Protein AF-A0A176S5P2-F1 (afdb_monomer_lite)

Foldseek 3Di:
DDDLVVQLVLLLVLLVVLCVPDDLVVQVVVCVVVVVSNPDPVSVVSSVCSVVLVVVCVVCVVVQPPDDDDDDPVPSCSNVVSVVVVVHDD

Radius of gyration: 14.35 Å; chains: 1; bounding box: 32×19×39 Å

Organism: NCBI:txid1003181

Sequence (90 aa):
MQTLREFDEIYQATVTNVMRYWTPAMQAEIAKHCYDWGRFDFNNYLRRSSIRFYKAYQSFATNRDDISICDVGGFWGIFPLMLKRLGFKH

pLDDT: mean 90.51, std 7.62, range [59.34, 97.44]

Secondary structure (DSSP, 8-state):
---HHHHHHHHHHHHHHHHTS--HHHHHHHHTTSGGGGG--HHHHHHHTHHHHHHHHHHHTT-TTS-----TT-TTTHHHHHHHHTT---

Structure (mmCIF, N/CA/C/O backbone):
data_AF-A0A176S5P2-F1
#
_entry.id   AF-A0A176S5P2-F1
#
loop_
_atom_site.group_PDB
_atom_site.id
_atom_site.type_symbol
_atom_site.label_atom_id
_atom_site.label_alt_id
_atom_site.label_comp_id
_atom_site.label_asym_id
_atom_site.label_entity_id
_atom_site.label_seq_id
_atom_site.pdbx_PDB_ins_code
_atom_site.Cartn_x
_atom_site.Cartn_y
_atom_site.Cartn_z
_atom_site.occupancy
_atom_site.B_iso_or_equiv
_atom_site.auth_seq_id
_atom_site.auth_comp_id
_atom_site.auth_asym_id
_atom_site.auth_atom_id
_atom_site.pdbx_PDB_model_num
ATOM 1 N N . MET A 1 1 ? -8.793 2.740 19.119 1.00 83.38 1 MET A N 1
ATOM 2 C CA . MET A 1 1 ? -8.312 3.320 17.842 1.00 83.38 1 MET A CA 1
ATOM 3 C C . MET A 1 1 ? -6.808 3.524 17.959 1.00 83.38 1 MET A C 1
ATOM 5 O O . MET A 1 1 ? -6.373 3.907 19.033 1.00 83.38 1 MET A O 1
ATOM 9 N N . GLN A 1 2 ? -6.033 3.219 16.917 1.00 87.69 2 GLN A N 1
ATOM 10 C CA . GLN A 1 2 ? -4.568 3.390 16.943 1.00 87.69 2 GLN A CA 1
ATOM 11 C C . GLN A 1 2 ? -4.173 4.850 16.716 1.00 87.69 2 GLN A C 1
ATOM 13 O O . GLN A 1 2 ? -4.877 5.565 16.004 1.00 87.69 2 GLN A O 1
ATOM 18 N N . THR A 1 3 ? -3.038 5.259 17.277 1.00 94.88 3 THR A N 1
ATOM 19 C CA . THR A 1 3 ? -2.361 6.520 16.951 1.00 94.88 3 THR A CA 1
ATOM 20 C C . THR A 1 3 ? -1.759 6.479 15.541 1.00 94.88 3 THR A C 1
ATOM 22 O O . THR A 1 3 ? -1.556 5.407 14.969 1.00 94.88 3 THR A O 1
ATOM 25 N N . LEU A 1 4 ? -1.409 7.648 14.985 1.00 95.75 4 LEU A N 1
ATOM 26 C CA . LEU A 1 4 ? -0.719 7.729 13.688 1.00 95.75 4 LEU A CA 1
ATOM 27 C C . LEU A 1 4 ? 0.599 6.949 13.699 1.00 95.75 4 LEU A C 1
ATOM 29 O O . LEU A 1 4 ? 0.930 6.307 12.711 1.00 95.75 4 LEU A O 1
ATOM 33 N N . ARG A 1 5 ? 1.340 6.992 14.810 1.00 97.06 5 ARG A N 1
ATOM 34 C CA . ARG A 1 5 ? 2.624 6.298 14.929 1.00 97.06 5 ARG A CA 1
ATOM 35 C C . ARG A 1 5 ? 2.449 4.782 14.868 1.00 97.06 5 ARG A C 1
ATOM 37 O O . ARG A 1 5 ? 3.104 4.141 14.059 1.00 97.06 5 ARG A O 1
ATOM 44 N N . GLU A 1 6 ? 1.550 4.224 15.677 1.00 95.50 6 GLU A N 1
ATOM 45 C CA . GLU A 1 6 ? 1.274 2.777 15.682 1.00 95.50 6 GLU A CA 1
ATOM 46 C C . GLU A 1 6 ? 0.752 2.307 14.317 1.00 95.50 6 GLU A C 1
ATOM 48 O O . GLU A 1 6 ? 1.153 1.258 13.811 1.00 95.50 6 GLU A O 1
ATOM 53 N N . PHE A 1 7 ? -0.109 3.116 13.689 1.00 95.81 7 PHE A N 1
ATOM 54 C CA . PHE A 1 7 ? -0.593 2.856 12.339 1.00 95.81 7 PHE A CA 1
ATOM 55 C C . PHE A 1 7 ? 0.559 2.841 11.327 1.00 95.81 7 PHE A C 1
ATOM 57 O O . PHE A 1 7 ? 0.652 1.918 10.514 1.00 95.81 7 PHE A O 1
ATOM 64 N N . ASP A 1 8 ? 1.430 3.854 11.364 1.00 97.12 8 ASP A N 1
ATOM 65 C CA . ASP A 1 8 ? 2.551 3.986 10.435 1.00 97.12 8 ASP A CA 1
ATOM 66 C C . ASP A 1 8 ? 3.553 2.843 10.611 1.00 97.12 8 ASP A C 1
ATOM 68 O O . ASP A 1 8 ? 3.956 2.249 9.619 1.00 97.12 8 ASP A O 1
ATOM 72 N N . GLU A 1 9 ? 3.868 2.426 11.839 1.00 97.19 9 GLU A N 1
ATOM 73 C CA . GLU A 1 9 ? 4.748 1.277 12.097 1.00 97.19 9 GLU A CA 1
ATOM 74 C C . GLU A 1 9 ? 4.243 0.001 11.387 1.00 97.19 9 GLU A C 1
ATOM 76 O O . GLU A 1 9 ? 4.994 -0.665 10.661 1.00 97.19 9 GLU A O 1
ATOM 81 N N . ILE A 1 10 ? 2.946 -0.306 11.496 1.00 96.31 10 ILE A N 1
ATOM 82 C CA . ILE A 1 10 ? 2.333 -1.474 10.837 1.00 96.31 10 ILE A CA 1
ATOM 83 C C . ILE A 1 10 ? 2.266 -1.280 9.315 1.00 96.31 10 ILE A C 1
ATOM 85 O O . ILE A 1 10 ? 2.505 -2.222 8.545 1.00 96.31 10 ILE A O 1
ATOM 89 N N . TYR A 1 11 ? 1.962 -0.065 8.863 1.00 96.25 11 TYR A N 1
ATOM 90 C CA . TYR A 1 11 ? 1.909 0.285 7.449 1.00 96.25 11 TYR A CA 1
ATOM 91 C C . TYR A 1 11 ? 3.287 0.133 6.784 1.00 96.25 11 TYR A C 1
ATOM 93 O O . TYR A 1 11 ? 3.408 -0.577 5.785 1.00 96.25 11 TYR A O 1
ATOM 101 N N . GLN A 1 12 ? 4.349 0.699 7.363 1.00 97.44 12 GLN A N 1
ATOM 102 C CA . GLN A 1 12 ? 5.717 0.606 6.844 1.00 97.44 12 GLN A CA 1
ATOM 103 C C . GLN A 1 12 ? 6.232 -0.838 6.849 1.00 97.44 12 GLN A C 1
ATOM 105 O O . GLN A 1 12 ? 6.920 -1.253 5.909 1.00 97.44 12 GLN A O 1
ATOM 110 N N . ALA A 1 13 ? 5.869 -1.641 7.855 1.00 97.06 13 ALA A N 1
ATOM 111 C CA . ALA A 1 13 ? 6.162 -3.073 7.862 1.00 97.06 13 ALA A CA 1
ATOM 112 C C . ALA A 1 13 ? 5.439 -3.818 6.725 1.00 97.06 13 ALA A C 1
ATOM 114 O O . ALA A 1 13 ? 5.976 -4.770 6.157 1.00 97.06 13 ALA A O 1
ATOM 115 N N . THR A 1 14 ? 4.225 -3.392 6.371 1.00 95.94 14 THR A N 1
ATOM 116 C CA . THR A 1 14 ? 3.448 -3.962 5.258 1.00 95.94 14 THR A CA 1
ATOM 117 C C . THR A 1 14 ? 4.049 -3.570 3.909 1.00 95.94 14 THR A C 1
ATOM 119 O O . THR A 1 14 ? 4.291 -4.450 3.085 1.00 95.94 14 THR A O 1
ATOM 122 N N . VAL A 1 15 ? 4.401 -2.292 3.724 1.00 96.44 15 VAL A N 1
ATOM 123 C CA . VAL A 1 15 ? 5.139 -1.803 2.546 1.00 96.44 15 VAL A CA 1
ATOM 124 C C . VAL A 1 15 ? 6.444 -2.566 2.375 1.00 96.44 15 VAL A C 1
ATOM 126 O O . VAL A 1 15 ? 6.709 -3.099 1.305 1.00 96.44 15 VAL A O 1
ATOM 129 N N . THR A 1 16 ? 7.236 -2.687 3.440 1.00 96.88 16 THR A N 1
ATOM 130 C CA . THR A 1 16 ? 8.513 -3.409 3.397 1.00 96.88 16 THR A CA 1
ATOM 131 C C . THR A 1 16 ? 8.321 -4.868 2.992 1.00 96.88 16 THR A C 1
ATOM 133 O O . THR A 1 16 ? 9.125 -5.389 2.230 1.00 96.88 16 THR A O 1
ATOM 136 N N . ASN A 1 17 ? 7.260 -5.529 3.463 1.00 95.69 17 ASN A N 1
ATOM 137 C CA . ASN A 1 17 ? 6.973 -6.908 3.081 1.00 95.69 17 ASN A CA 1
ATOM 138 C C . ASN A 1 17 ? 6.596 -7.028 1.597 1.00 95.69 17 ASN A C 1
ATOM 140 O O . ASN A 1 17 ? 7.166 -7.851 0.892 1.00 95.69 17 ASN A O 1
ATOM 144 N N . VAL A 1 18 ? 5.683 -6.186 1.107 1.00 93.69 18 VAL A N 1
ATOM 145 C CA . VAL A 1 18 ? 5.246 -6.216 -0.299 1.00 93.69 18 VAL A CA 1
ATOM 146 C C . VAL A 1 18 ? 6.390 -5.862 -1.248 1.00 93.69 18 VAL A C 1
ATOM 148 O O . VAL A 1 18 ? 6.602 -6.553 -2.241 1.00 93.69 18 VAL A O 1
ATOM 151 N N . MET A 1 19 ? 7.198 -4.858 -0.903 1.00 94.88 19 MET A N 1
ATOM 152 C CA . MET A 1 19 ? 8.324 -4.422 -1.731 1.00 94.88 19 MET A CA 1
ATOM 153 C C . MET A 1 19 ? 9.433 -5.473 -1.877 1.00 94.88 19 MET A C 1
ATOM 155 O O . MET A 1 19 ? 10.204 -5.377 -2.824 1.00 94.88 19 MET A O 1
ATOM 159 N N . ARG A 1 20 ? 9.503 -6.502 -1.016 1.00 95.88 20 ARG A N 1
ATOM 160 C CA . ARG A 1 20 ? 10.430 -7.640 -1.208 1.00 95.88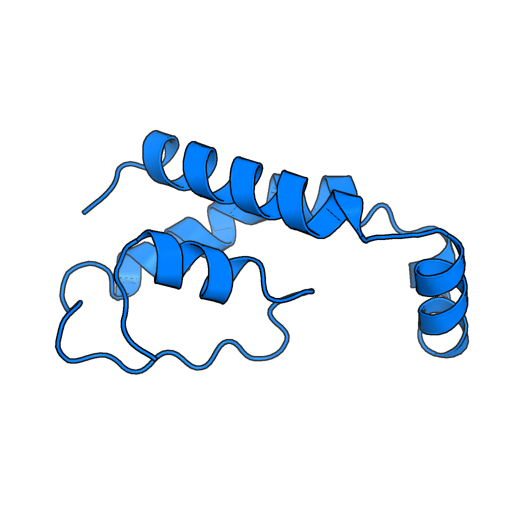 20 ARG A CA 1
ATOM 161 C C . ARG A 1 20 ? 10.123 -8.453 -2.462 1.00 95.88 20 ARG A C 1
ATOM 163 O O . ARG A 1 20 ? 11.017 -9.102 -2.989 1.00 95.88 20 ARG A O 1
ATOM 170 N N . TYR A 1 21 ? 8.872 -8.433 -2.908 1.00 94.56 21 TYR A N 1
ATOM 171 C CA . TYR A 1 21 ? 8.428 -9.146 -4.102 1.00 94.56 21 TYR A CA 1
ATOM 172 C C . TYR A 1 21 ? 8.428 -8.253 -5.346 1.00 94.56 21 TYR A C 1
ATOM 174 O O . TYR A 1 21 ? 8.263 -8.760 -6.451 1.00 94.56 21 TYR A O 1
ATOM 182 N N . TRP A 1 22 ? 8.609 -6.938 -5.185 1.00 94.00 22 TRP A N 1
ATOM 183 C CA . TRP A 1 22 ? 8.666 -6.002 -6.302 1.00 94.00 22 TRP A CA 1
ATOM 184 C C . TRP A 1 22 ? 9.990 -6.141 -7.050 1.00 94.00 22 TRP A C 1
ATOM 186 O O . TRP A 1 22 ? 11.062 -6.102 -6.447 1.00 94.00 22 TRP A O 1
ATOM 196 N N . THR A 1 23 ? 9.926 -6.273 -8.375 1.00 95.44 23 THR A N 1
ATOM 197 C CA . THR A 1 23 ? 11.114 -6.463 -9.217 1.00 95.44 23 THR A CA 1
ATOM 198 C C . THR A 1 23 ? 11.160 -5.452 -10.363 1.00 95.44 23 THR A C 1
ATOM 200 O O . THR A 1 23 ? 10.111 -4.983 -10.814 1.00 95.44 23 THR A O 1
ATOM 203 N N . PRO A 1 24 ? 12.353 -5.165 -10.917 1.00 95.38 24 PRO A N 1
ATOM 204 C CA . PRO A 1 24 ? 12.469 -4.344 -12.121 1.00 95.38 24 PRO A CA 1
ATOM 205 C C . PRO A 1 24 ? 11.679 -4.899 -13.314 1.00 95.38 24 PRO A C 1
ATOM 207 O O . PRO A 1 24 ? 11.149 -4.125 -14.104 1.00 95.38 24 PRO A O 1
ATOM 210 N N . ALA A 1 25 ? 11.550 -6.226 -13.433 1.00 96.81 25 ALA A N 1
ATOM 211 C CA . ALA A 1 25 ? 10.769 -6.859 -14.495 1.00 96.81 25 ALA A CA 1
ATOM 212 C C . ALA A 1 25 ? 9.269 -6.544 -14.372 1.00 96.81 25 ALA A C 1
ATOM 214 O O . ALA A 1 25 ? 8.635 -6.202 -15.366 1.00 96.81 25 ALA A O 1
ATOM 215 N N . MET A 1 26 ? 8.715 -6.577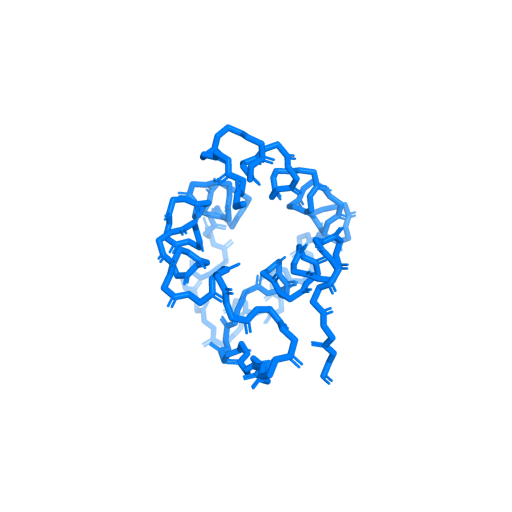 -13.154 1.00 94.88 26 MET A N 1
ATOM 216 C CA . MET A 1 26 ? 7.332 -6.145 -12.909 1.00 94.88 26 MET A CA 1
ATOM 217 C C . MET A 1 26 ? 7.139 -4.669 -13.260 1.00 94.88 26 MET A C 1
ATOM 219 O O . MET A 1 26 ? 6.134 -4.315 -13.871 1.00 94.88 26 MET A O 1
ATOM 223 N N . GLN A 1 27 ? 8.114 -3.817 -12.918 1.00 94.56 27 GLN A N 1
ATOM 224 C CA . GLN A 1 27 ? 8.079 -2.397 -13.267 1.00 94.56 27 GLN A CA 1
ATOM 225 C C . GLN A 1 27 ? 8.122 -2.168 -14.782 1.00 94.56 27 GLN A C 1
ATOM 227 O O . GLN A 1 27 ? 7.364 -1.354 -15.306 1.00 94.56 27 GLN A O 1
ATOM 232 N N . ALA A 1 28 ? 8.975 -2.902 -15.495 1.00 96.00 28 ALA A N 1
ATOM 233 C CA . ALA A 1 28 ? 9.040 -2.850 -16.949 1.00 96.00 28 ALA A CA 1
ATOM 234 C C . ALA A 1 28 ? 7.726 -3.319 -17.594 1.00 96.00 28 ALA A C 1
ATOM 236 O O . ALA A 1 28 ? 7.286 -2.719 -18.571 1.00 96.00 28 ALA A O 1
ATOM 237 N N . GLU A 1 29 ? 7.074 -4.342 -17.032 1.00 95.69 29 GLU A N 1
ATOM 238 C CA . GLU A 1 29 ? 5.792 -4.842 -17.533 1.00 95.69 29 GLU A CA 1
ATOM 239 C C . GLU A 1 29 ? 4.686 -3.788 -17.421 1.00 95.69 29 GLU A C 1
ATOM 241 O O . GLU A 1 29 ? 4.042 -3.463 -18.416 1.00 95.69 29 GLU A O 1
ATOM 246 N N . ILE A 1 30 ? 4.509 -3.180 -16.243 1.00 92.19 30 ILE A N 1
ATOM 247 C CA . ILE A 1 30 ? 3.493 -2.129 -16.060 1.00 92.19 30 ILE A CA 1
ATOM 248 C C . ILE A 1 30 ? 3.791 -0.887 -16.912 1.00 92.19 30 ILE A C 1
ATOM 250 O O . ILE A 1 30 ? 2.867 -0.217 -17.378 1.00 92.19 30 ILE A O 1
ATOM 254 N N . ALA A 1 31 ? 5.071 -0.597 -17.165 1.00 95.81 31 ALA A N 1
ATOM 255 C CA . ALA A 1 31 ? 5.492 0.549 -17.960 1.00 95.81 31 ALA A CA 1
ATOM 256 C C . ALA A 1 31 ? 5.102 0.436 -19.442 1.00 95.81 31 ALA A C 1
ATOM 258 O O . ALA A 1 31 ? 5.013 1.456 -20.122 1.00 95.81 31 ALA A O 1
ATOM 259 N N . LYS A 1 32 ? 4.805 -0.774 -19.943 1.00 96.75 32 LYS A N 1
ATOM 260 C CA . LYS A 1 32 ? 4.272 -0.970 -21.303 1.00 96.75 32 LYS A CA 1
ATOM 261 C C . LYS A 1 32 ? 2.904 -0.316 -21.496 1.00 96.75 32 LYS A C 1
ATOM 263 O O . LYS A 1 32 ? 2.573 0.081 -22.609 1.00 96.75 32 LYS A O 1
ATOM 268 N N . HIS A 1 33 ? 2.120 -0.213 -20.424 1.00 93.38 33 HIS A N 1
ATOM 269 C CA . HIS A 1 33 ? 0.772 0.359 -20.443 1.00 93.38 33 HIS A CA 1
ATOM 270 C C . HIS A 1 33 ? 0.721 1.757 -19.817 1.00 93.38 33 HIS A C 1
ATOM 272 O O . HIS A 1 33 ? -0.088 2.584 -20.227 1.00 93.38 33 HIS A O 1
ATOM 278 N N . CYS A 1 34 ? 1.618 2.035 -18.869 1.00 92.25 34 CYS A N 1
ATOM 279 C CA . CYS A 1 34 ? 1.752 3.325 -18.201 1.00 92.25 34 CYS A CA 1
ATOM 280 C C . CYS A 1 34 ? 3.202 3.808 -18.316 1.00 92.25 34 CYS A C 1
ATOM 282 O O . CYS A 1 34 ? 3.996 3.579 -17.408 1.00 92.25 34 CYS A O 1
ATOM 284 N N . TYR A 1 35 ? 3.561 4.471 -19.419 1.00 92.44 35 TYR A N 1
ATOM 285 C CA . TYR A 1 35 ? 4.953 4.832 -19.738 1.00 92.44 35 TYR A CA 1
ATOM 286 C C . TYR A 1 35 ? 5.710 5.504 -18.576 1.00 92.44 35 TYR A C 1
ATOM 288 O O . TYR A 1 35 ? 6.824 5.098 -18.233 1.00 92.44 35 TYR A O 1
ATOM 296 N N . ASP A 1 36 ? 5.074 6.464 -17.899 1.00 94.06 36 ASP A N 1
ATOM 297 C CA . ASP A 1 36 ? 5.685 7.202 -16.785 1.00 94.06 36 ASP A CA 1
ATOM 298 C C . ASP A 1 36 ? 6.037 6.310 -15.583 1.00 94.06 36 ASP A C 1
ATOM 300 O O . ASP A 1 36 ? 6.893 6.654 -14.765 1.00 94.06 36 ASP A O 1
ATOM 304 N N . TRP A 1 37 ? 5.431 5.124 -15.482 1.00 94.00 37 TRP A N 1
ATOM 305 C CA . TRP A 1 37 ? 5.677 4.181 -14.393 1.00 94.00 37 TRP A CA 1
ATOM 306 C C . TRP A 1 37 ? 7.023 3.462 -14.524 1.00 94.00 37 TRP A C 1
ATOM 308 O O . TRP A 1 37 ? 7.548 2.963 -13.528 1.00 94.00 37 TRP A O 1
ATOM 318 N N . GLY A 1 38 ? 7.653 3.485 -15.703 1.00 94.69 38 GLY A N 1
ATOM 319 C CA . GLY A 1 38 ? 8.984 2.905 -15.903 1.00 94.69 38 GLY A CA 1
ATOM 320 C C . GLY A 1 38 ? 10.083 3.584 -15.080 1.00 94.69 38 GLY A C 1
ATOM 321 O O . GLY A 1 38 ? 11.072 2.945 -14.737 1.00 94.69 38 GLY A O 1
ATOM 322 N N . ARG A 1 39 ? 9.900 4.861 -14.719 1.00 94.50 39 ARG A N 1
ATOM 323 C CA . ARG A 1 39 ? 10.848 5.648 -13.904 1.00 94.50 39 ARG A CA 1
ATOM 324 C C . ARG A 1 39 ? 10.291 6.033 -12.536 1.00 94.50 39 ARG A C 1
ATOM 326 O O . ARG A 1 39 ? 10.945 6.747 -11.781 1.00 94.50 39 ARG A O 1
ATOM 333 N N . PHE A 1 40 ? 9.070 5.609 -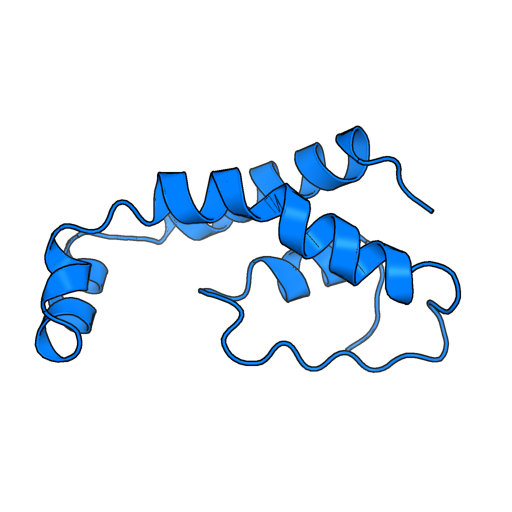12.234 1.00 95.31 40 PHE A N 1
ATOM 334 C CA . PHE A 1 40 ? 8.379 6.017 -11.025 1.00 95.31 40 PHE A CA 1
ATOM 335 C C . PHE A 1 40 ? 8.950 5.305 -9.793 1.00 95.31 40 PHE A C 1
ATOM 337 O O . PHE A 1 40 ? 9.104 4.082 -9.776 1.00 95.31 40 PHE A O 1
ATOM 344 N N . ASP A 1 41 ? 9.241 6.072 -8.741 1.00 95.19 41 ASP A N 1
ATOM 345 C CA . ASP A 1 41 ? 9.691 5.536 -7.455 1.00 95.19 41 ASP A CA 1
ATOM 346 C C . ASP A 1 41 ? 8.486 5.103 -6.616 1.00 95.19 41 ASP A C 1
ATOM 348 O O . ASP A 1 41 ? 7.990 5.815 -5.733 1.00 95.19 41 ASP A O 1
ATOM 352 N N . PHE A 1 42 ? 8.000 3.903 -6.913 1.00 94.19 42 PHE A N 1
ATOM 353 C CA . PHE A 1 42 ? 6.876 3.339 -6.189 1.00 94.19 42 PHE A CA 1
ATOM 354 C C . PHE A 1 42 ? 7.177 3.078 -4.712 1.00 94.19 42 PHE A C 1
ATOM 356 O O . PHE A 1 42 ? 6.282 3.236 -3.885 1.00 94.19 42 PHE A O 1
ATOM 363 N N . ASN A 1 43 ? 8.409 2.701 -4.357 1.00 94.94 43 ASN A N 1
ATOM 364 C CA . ASN A 1 43 ? 8.769 2.442 -2.963 1.00 94.94 43 ASN A CA 1
ATOM 365 C C . ASN A 1 43 ? 8.559 3.707 -2.125 1.00 94.94 43 ASN A C 1
ATOM 367 O O . ASN A 1 43 ? 7.855 3.684 -1.114 1.00 94.94 43 ASN A O 1
ATOM 371 N N . ASN A 1 44 ? 9.117 4.832 -2.572 1.00 95.88 44 ASN A N 1
ATOM 372 C CA . ASN A 1 44 ? 8.943 6.105 -1.888 1.00 95.88 44 ASN A CA 1
ATOM 373 C C . ASN A 1 44 ? 7.482 6.569 -1.915 1.00 95.88 44 ASN A C 1
ATOM 375 O O . ASN A 1 44 ? 6.956 6.998 -0.886 1.00 95.88 44 ASN A O 1
ATOM 379 N N . TYR A 1 45 ? 6.797 6.431 -3.056 1.00 93.94 45 TYR A N 1
ATOM 380 C CA . TYR A 1 45 ? 5.373 6.751 -3.154 1.00 93.94 45 TYR A CA 1
ATOM 381 C C . TYR A 1 45 ? 4.556 6.001 -2.097 1.00 93.94 45 TYR A C 1
ATOM 383 O O . TYR A 1 45 ? 3.851 6.632 -1.307 1.00 93.94 45 TYR A O 1
ATOM 391 N N . LEU A 1 46 ? 4.688 4.674 -2.017 1.00 94.81 46 LEU A N 1
ATOM 392 C CA . LEU A 1 46 ? 3.989 3.865 -1.024 1.00 94.81 46 LEU A CA 1
ATOM 393 C C . LEU A 1 46 ? 4.329 4.285 0.404 1.00 94.81 46 LEU A C 1
ATOM 395 O O . LEU A 1 46 ? 3.418 4.431 1.215 1.00 94.81 46 LEU A O 1
ATOM 399 N N . ARG A 1 47 ? 5.612 4.485 0.727 1.00 95.44 47 ARG A N 1
ATOM 400 C CA . ARG A 1 47 ? 6.052 4.853 2.083 1.00 95.44 47 ARG A CA 1
ATOM 401 C C . ARG A 1 47 ? 5.436 6.166 2.544 1.00 95.44 47 ARG A C 1
ATOM 403 O O . ARG A 1 47 ? 4.958 6.248 3.670 1.00 95.44 47 ARG A O 1
ATOM 410 N N . ARG A 1 48 ? 5.365 7.162 1.656 1.00 95.00 48 ARG A N 1
ATOM 411 C CA . ARG A 1 48 ? 4.754 8.476 1.931 1.00 95.00 48 ARG A CA 1
ATOM 412 C C . ARG A 1 48 ? 3.228 8.445 1.987 1.00 95.00 48 ARG A C 1
ATOM 414 O O . ARG A 1 48 ? 2.600 9.411 2.415 1.00 95.00 48 ARG A O 1
AT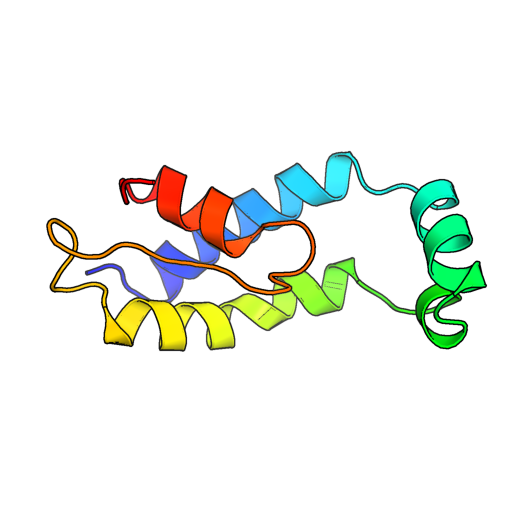OM 421 N N . SER A 1 49 ? 2.621 7.349 1.549 1.00 94.00 49 SER A N 1
ATOM 422 C CA . SER A 1 49 ? 1.172 7.213 1.456 1.00 94.00 49 SER A CA 1
ATOM 423 C C . SER A 1 49 ? 0.492 6.874 2.786 1.00 94.00 49 SER A C 1
ATOM 425 O O . SER A 1 49 ? -0.735 6.896 2.852 1.00 94.00 49 SER A O 1
ATOM 427 N N . SER A 1 50 ? 1.235 6.602 3.861 1.00 95.00 50 SER A N 1
ATOM 428 C CA . SER A 1 50 ? 0.648 6.202 5.147 1.00 95.00 50 SER A CA 1
ATOM 429 C C . SER A 1 50 ? -0.354 7.219 5.695 1.00 95.00 50 SER A C 1
ATOM 431 O O . SER A 1 50 ? -1.428 6.838 6.152 1.00 95.00 50 SER A O 1
ATOM 433 N N . ILE A 1 51 ? -0.076 8.518 5.549 1.00 94.12 51 ILE A N 1
ATOM 434 C CA . ILE A 1 51 ? -0.942 9.595 6.051 1.00 94.12 51 ILE A CA 1
ATOM 435 C C . ILE A 1 51 ? -2.330 9.561 5.398 1.00 94.12 51 ILE A C 1
ATOM 437 O O . ILE A 1 51 ? -3.333 9.748 6.089 1.00 94.12 51 ILE A O 1
ATOM 441 N N . ARG A 1 52 ? -2.423 9.315 4.079 1.00 92.88 52 ARG A N 1
ATOM 442 C CA . ARG A 1 52 ? -3.735 9.243 3.408 1.00 92.88 52 ARG A CA 1
ATOM 443 C C . ARG A 1 52 ? -4.547 8.048 3.906 1.00 92.88 52 ARG A C 1
ATOM 445 O O . ARG A 1 52 ? -5.744 8.182 4.136 1.00 92.88 52 ARG A O 1
ATOM 452 N N . PHE A 1 53 ? -3.886 6.918 4.140 1.00 93.19 53 PHE A N 1
ATOM 453 C CA . PHE A 1 53 ? -4.538 5.712 4.634 1.00 93.19 53 PHE A CA 1
ATOM 454 C C . PHE A 1 53 ? -4.907 5.819 6.110 1.00 93.19 53 PHE A C 1
ATOM 456 O O . PHE A 1 53 ? -5.950 5.308 6.500 1.00 93.19 53 PHE A O 1
ATOM 463 N N . TYR A 1 54 ? -4.128 6.542 6.916 1.00 94.81 54 TYR A N 1
ATOM 464 C CA . TYR A 1 54 ? -4.492 6.829 8.299 1.00 94.81 54 TYR A CA 1
ATOM 465 C C . TYR A 1 54 ? -5.764 7.678 8.376 1.00 94.81 54 TYR A C 1
ATOM 467 O O . TYR A 1 54 ? -6.674 7.344 9.127 1.00 94.81 54 TYR A O 1
ATOM 475 N N . LYS A 1 55 ? -5.882 8.721 7.542 1.00 93.25 55 LYS A N 1
ATOM 476 C CA . LYS A 1 55 ? -7.112 9.528 7.458 1.00 93.25 55 LYS A CA 1
ATOM 477 C C . LYS A 1 55 ? -8.325 8.689 7.053 1.00 93.25 55 LYS A C 1
ATOM 479 O O . LYS A 1 55 ? -9.385 8.840 7.648 1.00 93.25 55 LYS A O 1
ATOM 484 N N . ALA A 1 56 ? -8.160 7.799 6.071 1.00 91.50 56 ALA A N 1
ATOM 485 C CA . ALA A 1 56 ? -9.214 6.866 5.681 1.00 91.50 56 ALA A CA 1
ATOM 486 C C . ALA A 1 56 ? -9.575 5.926 6.840 1.00 91.50 56 ALA A C 1
ATOM 488 O O . ALA A 1 56 ? -10.737 5.812 7.190 1.00 91.50 56 ALA A O 1
ATOM 489 N N . TYR A 1 57 ? -8.587 5.321 7.499 1.00 92.00 57 TYR A N 1
ATOM 490 C CA . TYR A 1 57 ? -8.796 4.470 8.669 1.00 92.00 57 TYR A CA 1
ATOM 491 C C . TYR A 1 57 ? -9.574 5.179 9.781 1.00 92.00 57 TYR A C 1
ATOM 493 O O . TYR A 1 57 ? -10.503 4.604 10.339 1.00 92.00 57 TYR A O 1
ATOM 501 N N . GLN A 1 58 ? -9.250 6.439 10.077 1.00 92.06 58 GLN A N 1
ATOM 502 C CA . GLN A 1 58 ? -9.938 7.209 11.113 1.00 92.06 58 GLN A CA 1
ATOM 503 C C . GLN A 1 58 ? -11.440 7.376 10.855 1.00 92.06 58 GLN A C 1
ATOM 505 O O . GLN A 1 58 ? -12.187 7.485 11.825 1.00 92.06 58 GLN A O 1
ATOM 510 N N . SER A 1 59 ? -11.903 7.365 9.599 1.00 90.31 59 SER A N 1
ATOM 511 C CA . SER A 1 59 ? -13.332 7.535 9.303 1.00 90.31 59 SER A CA 1
ATOM 512 C C . SER A 1 59 ? -14.181 6.320 9.681 1.00 90.31 59 SER A C 1
ATOM 514 O O . SER A 1 59 ? -15.392 6.457 9.834 1.00 90.31 59 SER A O 1
ATOM 516 N N . PHE A 1 60 ? -13.564 5.148 9.863 1.00 88.44 60 PHE A N 1
ATOM 517 C CA . PHE A 1 60 ? -14.280 3.906 10.162 1.00 88.44 60 PHE A CA 1
ATOM 518 C C . PHE A 1 60 ? -13.705 3.089 11.328 1.00 88.44 60 PHE A C 1
ATOM 520 O O . PHE A 1 6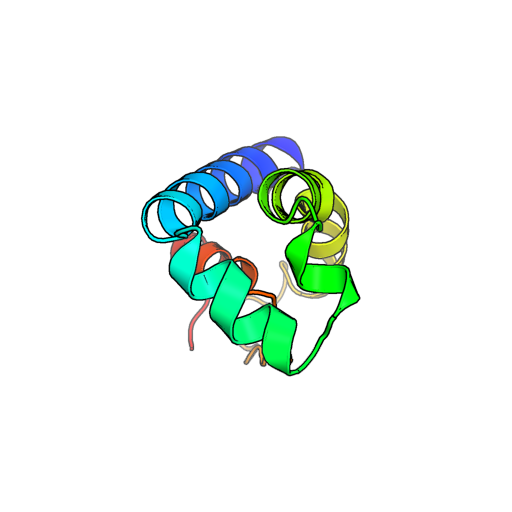0 ? -14.293 2.085 11.728 1.00 88.44 60 PHE A O 1
ATOM 527 N N . ALA A 1 61 ? -12.579 3.501 11.916 1.00 86.75 61 ALA A N 1
ATOM 528 C CA . ALA A 1 61 ? -11.871 2.741 12.947 1.00 86.75 61 ALA A CA 1
ATOM 529 C C . ALA A 1 61 ? -12.682 2.460 14.222 1.00 86.75 61 ALA A C 1
ATOM 531 O O . ALA A 1 61 ? -12.292 1.577 14.988 1.00 86.75 61 ALA A O 1
ATOM 532 N N . THR A 1 62 ? -13.752 3.216 14.479 1.00 83.06 62 THR A N 1
ATOM 533 C CA . THR A 1 62 ? -14.636 3.045 15.641 1.00 83.06 62 THR A CA 1
ATOM 534 C C . THR A 1 62 ? -15.732 2.004 15.421 1.00 83.06 62 THR A C 1
ATOM 536 O O . THR A 1 62 ? -16.243 1.479 16.401 1.00 83.06 62 THR A O 1
ATOM 539 N N . ASN A 1 63 ? -16.051 1.657 14.170 1.00 78.88 63 ASN A N 1
ATOM 540 C CA . ASN A 1 63 ? -17.171 0.779 13.803 1.00 78.88 63 ASN A CA 1
ATOM 541 C C . ASN A 1 63 ? -16.665 -0.564 13.246 1.00 78.88 63 ASN A C 1
ATOM 543 O O . ASN A 1 63 ? -17.124 -1.030 12.207 1.00 78.88 63 ASN A O 1
ATOM 547 N N . ARG A 1 64 ? -15.649 -1.154 13.893 1.00 71.50 64 ARG A N 1
ATOM 548 C CA . ARG A 1 64 ? -14.861 -2.270 13.331 1.00 71.50 64 ARG A CA 1
ATOM 549 C C . ARG A 1 64 ? -15.668 -3.520 12.979 1.00 71.50 64 ARG A C 1
ATOM 551 O O . ARG A 1 64 ? -15.283 -4.211 12.041 1.00 71.50 64 ARG A O 1
ATOM 558 N N . ASP A 1 65 ? -16.721 -3.820 13.730 1.00 72.69 65 ASP A N 1
ATOM 559 C CA . ASP A 1 65 ? -17.407 -5.113 13.638 1.00 72.69 65 ASP A CA 1
ATOM 560 C C . ASP A 1 65 ? -18.492 -5.174 12.549 1.00 72.69 65 ASP A C 1
ATOM 562 O O . ASP A 1 65 ? -18.827 -6.272 12.112 1.00 72.69 65 ASP A O 1
ATOM 566 N N . ASP A 1 66 ? -18.951 -4.019 12.049 1.00 76.81 66 ASP A N 1
ATOM 567 C CA . ASP A 1 66 ? -20.078 -3.900 11.105 1.00 76.81 66 ASP A CA 1
ATOM 568 C C . ASP A 1 66 ? -19.688 -3.280 9.749 1.00 76.81 66 ASP A C 1
ATOM 570 O O . ASP A 1 66 ? -20.552 -2.853 8.981 1.00 76.81 66 ASP A O 1
ATOM 574 N N . ILE A 1 67 ? -18.389 -3.203 9.426 1.00 81.62 67 ILE A N 1
ATOM 575 C CA . ILE A 1 67 ? -17.926 -2.577 8.180 1.00 81.62 67 ILE A CA 1
ATOM 576 C C . ILE A 1 67 ? -17.238 -3.555 7.224 1.00 81.62 67 ILE A C 1
ATOM 578 O O . ILE A 1 67 ? -16.236 -4.185 7.552 1.00 81.62 67 ILE A O 1
ATOM 582 N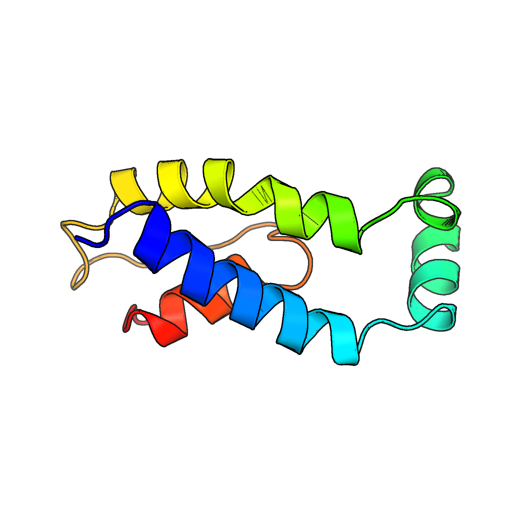 N . SER A 1 68 ? -17.748 -3.613 5.993 1.00 83.38 68 SER A N 1
ATOM 583 C CA . SER A 1 68 ? -17.062 -4.204 4.841 1.00 83.38 68 SER A CA 1
ATOM 584 C C . SER A 1 68 ? -16.263 -3.128 4.107 1.00 83.38 68 SER A C 1
ATOM 586 O O . SER A 1 68 ? -16.805 -2.064 3.795 1.00 83.38 68 SER A O 1
ATOM 588 N N . ILE A 1 69 ? -14.997 -3.398 3.789 1.00 84.12 69 ILE A N 1
ATOM 589 C CA . ILE A 1 69 ? -14.102 -2.423 3.150 1.00 84.12 69 ILE A CA 1
ATOM 590 C C . ILE A 1 69 ? -13.701 -2.926 1.764 1.00 84.12 69 ILE A C 1
ATOM 592 O O . ILE A 1 69 ? -13.059 -3.965 1.632 1.00 84.12 69 ILE A O 1
ATOM 596 N N . CYS A 1 70 ? -14.030 -2.151 0.729 1.00 84.50 70 CYS A N 1
ATOM 597 C CA . CYS A 1 70 ? -13.563 -2.383 -0.636 1.00 84.50 70 CYS A CA 1
ATOM 598 C C . CYS A 1 70 ? -12.445 -1.387 -0.972 1.00 84.50 70 CYS A C 1
ATOM 600 O O . CYS A 1 70 ? -12.696 -0.192 -1.123 1.00 84.50 70 CYS A O 1
ATOM 602 N N . ASP A 1 71 ? -11.207 -1.873 -1.071 1.00 83.19 71 ASP A N 1
ATOM 603 C CA . ASP A 1 71 ? -10.061 -1.058 -1.481 1.00 83.19 71 ASP A CA 1
ATOM 604 C C . ASP A 1 71 ? -9.893 -1.093 -3.006 1.00 83.19 71 ASP A C 1
ATOM 606 O O . ASP A 1 71 ? -9.336 -2.037 -3.575 1.00 83.19 71 ASP A O 1
ATOM 610 N N . VAL A 1 72 ? -10.405 -0.064 -3.679 1.00 78.88 72 VAL A N 1
ATOM 611 C CA . VAL A 1 72 ? -10.337 0.052 -5.139 1.00 78.88 72 VAL A CA 1
ATOM 612 C C . VAL A 1 72 ? -9.026 0.713 -5.542 1.00 78.88 72 VAL A C 1
ATOM 614 O O . VAL A 1 72 ? -8.780 1.880 -5.251 1.00 78.88 72 VAL A O 1
ATOM 617 N N . GLY A 1 73 ? -8.186 -0.031 -6.263 1.00 72.19 73 GLY A N 1
ATOM 618 C CA . GLY A 1 73 ? -6.934 0.504 -6.797 1.00 72.19 73 GLY A CA 1
ATOM 619 C C . GLY A 1 73 ? -5.867 0.767 -5.733 1.00 72.19 73 GLY A C 1
ATOM 620 O O . GLY A 1 73 ? -4.959 1.550 -5.987 1.00 72.19 73 GLY A O 1
ATOM 621 N N . GLY A 1 74 ? -5.947 0.106 -4.573 1.00 65.31 74 GLY A N 1
ATOM 622 C CA . GLY A 1 74 ? -5.093 0.255 -3.385 1.00 65.31 74 GLY A CA 1
ATOM 623 C C . GLY A 1 74 ? -3.586 0.023 -3.515 1.00 65.31 74 GLY A C 1
ATOM 624 O O . GLY A 1 74 ? -2.936 -0.256 -2.510 1.00 65.31 74 GLY A O 1
ATOM 625 N N . PHE A 1 75 ? -3.039 0.100 -4.732 1.00 75.56 75 PHE A N 1
ATOM 626 C CA . PHE A 1 75 ? -1.624 -0.003 -5.088 1.00 75.56 75 PHE A CA 1
ATOM 627 C C . PHE A 1 75 ? -0.915 -1.135 -4.340 1.00 75.56 75 PHE A C 1
ATOM 629 O O . PHE A 1 75 ? -0.314 -0.944 -3.284 1.00 75.56 75 PHE A O 1
ATOM 636 N N . TRP A 1 76 ? -1.011 -2.333 -4.923 1.00 86.06 76 TRP A N 1
ATOM 637 C CA . TRP A 1 76 ? -0.432 -3.582 -4.409 1.00 86.06 76 TRP A CA 1
ATOM 638 C C . TRP A 1 76 ? -0.997 -4.063 -3.066 1.00 86.06 76 TRP A C 1
ATOM 640 O O . TRP A 1 76 ? -0.368 -4.856 -2.368 1.00 86.06 76 TRP A O 1
ATOM 650 N N . GLY A 1 77 ? -2.205 -3.613 -2.714 1.00 89.50 77 GLY A N 1
ATOM 651 C CA . GLY A 1 77 ? -2.970 -4.154 -1.591 1.00 89.50 77 GLY A CA 1
ATOM 652 C C . GLY A 1 77 ? -2.381 -3.827 -0.221 1.00 89.50 77 GLY A C 1
ATOM 653 O O . GLY A 1 77 ? -2.645 -4.546 0.743 1.00 89.50 77 GLY A O 1
ATOM 654 N N . ILE A 1 78 ? -1.588 -2.755 -0.105 1.00 92.88 78 ILE A N 1
ATOM 655 C CA . ILE A 1 78 ? -0.970 -2.368 1.171 1.00 92.88 78 ILE A CA 1
ATOM 656 C C . ILE A 1 78 ? -2.035 -2.151 2.246 1.00 92.88 78 ILE A C 1
ATOM 658 O O . ILE A 1 78 ? -1.901 -2.656 3.360 1.00 92.88 78 ILE A O 1
ATOM 662 N N . PHE A 1 79 ? -3.099 -1.422 1.915 1.00 92.06 79 PHE A N 1
ATOM 663 C CA . PHE A 1 79 ? -4.130 -1.067 2.879 1.00 92.06 79 PHE A CA 1
ATOM 664 C C . PHE A 1 79 ? -4.943 -2.273 3.379 1.00 92.06 79 PHE A C 1
ATOM 666 O O . PHE A 1 79 ? -5.000 -2.454 4.593 1.00 92.06 79 PHE A O 1
ATOM 673 N N . PRO A 1 80 ? -5.485 -3.173 2.536 1.00 91.25 80 PRO A N 1
ATOM 674 C CA . PRO A 1 80 ? -6.223 -4.344 3.004 1.00 91.25 80 PRO A CA 1
ATOM 675 C C . PRO A 1 80 ? -5.336 -5.325 3.773 1.00 91.25 80 PRO A C 1
ATOM 677 O O . PRO A 1 80 ? -5.777 -5.893 4.772 1.00 91.25 80 PRO A O 1
ATOM 680 N N . LEU A 1 81 ? -4.068 -5.497 3.378 1.00 91.94 81 LEU A N 1
ATOM 681 C CA . LEU A 1 81 ? -3.121 -6.313 4.146 1.00 91.94 81 LEU A CA 1
ATOM 682 C C . LEU A 1 81 ? -2.867 -5.724 5.537 1.00 91.94 81 LEU A C 1
ATOM 684 O O . LEU A 1 81 ? -2.803 -6.458 6.525 1.00 91.94 81 LEU A O 1
ATOM 688 N N . MET A 1 82 ? -2.746 -4.401 5.620 1.00 92.12 82 MET A N 1
ATOM 689 C CA . MET A 1 82 ? -2.590 -3.679 6.875 1.00 92.12 82 MET A CA 1
ATOM 690 C C . MET A 1 82 ? -3.847 -3.798 7.750 1.00 92.12 82 MET A C 1
ATOM 692 O O . MET A 1 82 ? -3.743 -4.180 8.913 1.00 92.12 82 MET A O 1
ATOM 696 N N . LEU A 1 83 ? -5.038 -3.587 7.187 1.00 91.12 83 LEU A N 1
ATOM 697 C CA . LEU A 1 83 ? -6.317 -3.729 7.889 1.00 91.12 83 LEU A CA 1
ATOM 698 C C . LEU A 1 83 ? -6.538 -5.152 8.419 1.00 91.12 83 LEU A C 1
ATOM 700 O O . LEU A 1 83 ? -6.979 -5.318 9.557 1.00 91.12 83 LEU A O 1
ATOM 704 N N . LYS A 1 84 ? -6.137 -6.179 7.659 1.00 90.00 84 LYS A N 1
ATOM 705 C CA . LYS A 1 84 ? -6.145 -7.571 8.133 1.00 90.00 84 LYS A CA 1
ATOM 706 C C . LYS A 1 84 ? -5.263 -7.753 9.373 1.00 90.00 84 LYS A C 1
ATOM 708 O O . LYS A 1 84 ? -5.680 -8.403 10.326 1.00 90.00 84 LYS A O 1
ATOM 713 N N . ARG A 1 85 ? -4.068 -7.146 9.403 1.00 89.25 85 ARG A N 1
ATOM 714 C CA . ARG A 1 85 ? -3.183 -7.155 10.589 1.00 89.25 85 ARG A CA 1
ATOM 715 C C . ARG A 1 85 ? -3.784 -6.408 11.779 1.00 89.25 85 ARG A C 1
ATOM 717 O O . ARG A 1 85 ? -3.468 -6.733 12.917 1.00 89.25 85 ARG A O 1
ATOM 724 N N . LEU A 1 86 ? -4.655 -5.433 11.522 1.00 88.69 86 LEU A N 1
ATOM 725 C CA . LEU A 1 86 ? -5.410 -4.720 12.550 1.00 88.69 86 LEU A CA 1
ATOM 726 C C . LEU A 1 86 ? -6.653 -5.467 13.049 1.00 88.69 86 LEU A C 1
ATOM 728 O O . LEU A 1 86 ? -7.291 -4.974 13.981 1.00 88.69 86 LEU A O 1
ATOM 732 N N . GLY A 1 87 ? -6.994 -6.614 12.457 1.00 87.50 87 GLY A N 1
ATOM 733 C CA . GLY A 1 87 ? -8.142 -7.434 12.843 1.00 87.50 87 GLY A CA 1
ATOM 734 C C . GLY A 1 87 ? -9.457 -7.084 12.142 1.00 87.50 87 GLY A C 1
ATOM 735 O O . GLY A 1 87 ? -10.500 -7.555 12.584 1.00 87.50 87 GLY A O 1
ATOM 736 N N . PHE A 1 88 ? -9.441 -6.281 11.072 1.00 87.00 88 PHE A N 1
ATOM 737 C CA . PHE A 1 88 ? -10.640 -6.083 10.249 1.00 87.00 88 PHE A CA 1
ATOM 738 C C . PHE A 1 88 ? -10.963 -7.355 9.463 1.00 87.00 88 PHE A C 1
ATOM 740 O O . PHE A 1 88 ? -10.060 -8.037 8.963 1.00 87.00 88 PHE A O 1
ATOM 747 N N . LYS A 1 89 ? -12.258 -7.663 9.363 1.00 74.06 89 LYS A N 1
ATOM 748 C CA . LYS A 1 89 ? -12.773 -8.795 8.589 1.00 74.06 89 LYS A CA 1
ATOM 749 C C . LYS A 1 89 ? -12.859 -8.439 7.100 1.00 74.06 89 LYS A C 1
ATOM 751 O O . LYS A 1 89 ? -12.824 -7.266 6.731 1.00 74.06 89 LYS A O 1
ATOM 756 N N . HIS A 1 90 ? -12.881 -9.482 6.276 1.00 59.34 90 HIS A N 1
ATOM 757 C CA . HIS A 1 90 ? -13.043 -9.409 4.824 1.00 59.34 90 HIS A CA 1
ATOM 758 C C . HIS A 1 90 ? -14.513 -9.229 4.463 1.00 59.34 90 HIS A C 1
ATOM 760 O O . HIS A 1 90 ? -15.332 -9.930 5.100 1.00 59.34 90 HIS A O 1
#